Protein AF-A0A829ZTD7-F1 (afdb_monomer_lite)

Sequence (149 aa):
MKANELLVEDISIDRERRKALNELKEQLAQRAVNFLEGSKSKPSEMGDKQIRNLVALAQMAATPLEIEAFIDYQMGRDNKEVSWSKRIEGEPFGERLKRELKEIVDMARQKRPEDKRFSLLCLAQFFGYLAWRVKYLEYLRAQSGEGRR

Structure (mmCIF, N/CA/C/O backbone):
data_AF-A0A829ZTD7-F1
#
_entry.id   AF-A0A829ZTD7-F1
#
loop_
_atom_site.group_PDB
_atom_site.id
_atom_site.type_symbol
_atom_site.label_atom_id
_atom_site.label_alt_id
_atom_site.label_comp_id
_atom_site.label_asym_id
_atom_site.label_entity_id
_atom_site.label_seq_id
_atom_site.pdbx_PDB_ins_code
_atom_site.Cartn_x
_atom_site.Cartn_y
_atom_site.Cartn_z
_atom_site.occupancy
_atom_site.B_iso_or_equiv
_atom_site.auth_seq_id
_atom_site.auth_comp_id
_atom_site.auth_asym_id
_atom_site.auth_atom_id
_atom_site.pdbx_PDB_model_num
ATOM 1 N N . MET A 1 1 ? -30.760 3.335 23.094 1.00 55.09 1 MET A N 1
ATOM 2 C CA . MET A 1 1 ? -29.528 4.127 22.908 1.00 55.09 1 MET A CA 1
ATOM 3 C C . MET A 1 1 ? -29.889 5.404 22.182 1.00 55.09 1 MET A C 1
ATOM 5 O O . MET A 1 1 ? -30.586 5.335 21.174 1.00 55.09 1 MET A O 1
ATOM 9 N N . LYS A 1 2 ? -29.544 6.559 22.754 1.00 65.62 2 LYS A N 1
ATOM 10 C CA . LYS A 1 2 ? -29.917 7.875 22.210 1.00 65.62 2 LYS A CA 1
ATOM 11 C C . LYS A 1 2 ? -28.838 8.309 21.215 1.00 65.62 2 LYS A C 1
ATOM 13 O O . LYS A 1 2 ? -27.664 8.143 21.501 1.00 65.62 2 LYS A O 1
ATOM 18 N N . ALA A 1 3 ? -29.211 8.891 20.074 1.00 71.69 3 ALA A N 1
ATOM 19 C CA . ALA A 1 3 ? -28.295 9.262 18.978 1.00 71.69 3 ALA A CA 1
ATOM 20 C C . ALA A 1 3 ? -27.046 10.074 19.400 1.00 71.69 3 ALA A C 1
ATOM 22 O O . ALA A 1 3 ? -26.023 10.038 18.725 1.00 71.69 3 ALA A O 1
ATOM 23 N N . ASN A 1 4 ? -27.116 10.773 20.535 1.00 70.81 4 ASN A N 1
ATOM 24 C CA . ASN A 1 4 ? -26.001 11.518 21.112 1.00 70.81 4 ASN A CA 1
ATOM 25 C C . ASN A 1 4 ? -24.877 10.614 21.669 1.00 70.81 4 ASN A C 1
ATOM 27 O O . ASN A 1 4 ? -23.717 10.999 21.637 1.00 70.81 4 ASN A O 1
ATOM 31 N N . GLU A 1 5 ? -25.204 9.412 22.152 1.00 67.19 5 GLU A N 1
ATOM 32 C CA . GLU A 1 5 ? -24.229 8.434 22.666 1.00 67.19 5 GLU A CA 1
ATOM 33 C C . GLU A 1 5 ? -23.406 7.832 21.514 1.00 67.19 5 GLU A C 1
ATOM 35 O O . GLU A 1 5 ? -22.182 7.796 21.589 1.00 67.19 5 GLU A O 1
ATOM 40 N N . LEU A 1 6 ? -24.065 7.495 20.397 1.00 69.38 6 LEU A N 1
ATOM 41 C CA . LEU A 1 6 ? -23.419 6.965 19.186 1.00 69.38 6 LEU A CA 1
ATOM 42 C C . LEU A 1 6 ? -22.425 7.962 18.563 1.00 69.38 6 LEU A C 1
ATOM 44 O O . LEU A 1 6 ? -21.336 7.581 18.146 1.00 69.38 6 LEU A O 1
ATOM 48 N N . LEU A 1 7 ? -22.769 9.256 18.541 1.00 71.94 7 LEU A N 1
ATOM 49 C CA . LEU A 1 7 ? -21.884 10.307 18.021 1.00 71.94 7 LEU A CA 1
ATOM 50 C C . LEU A 1 7 ? -20.620 10.490 18.875 1.00 71.94 7 LEU A C 1
ATOM 52 O O . LEU A 1 7 ? -19.539 10.737 18.341 1.00 71.94 7 LEU A O 1
ATOM 56 N N . VAL A 1 8 ? -20.745 10.386 20.199 1.00 72.94 8 VAL A N 1
ATOM 57 C CA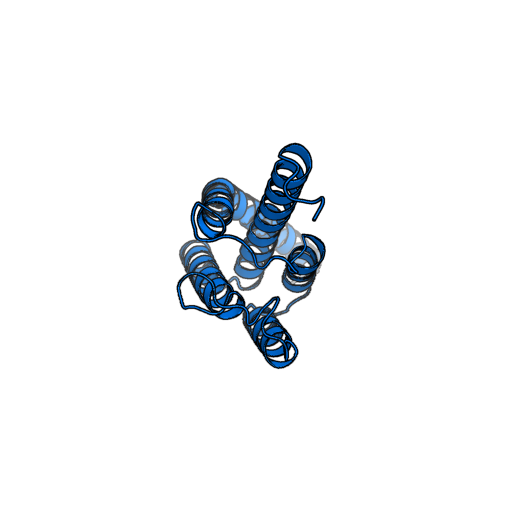 . VAL A 1 8 ? -19.606 10.512 21.120 1.00 72.94 8 VAL A CA 1
ATOM 58 C C . VAL A 1 8 ? -18.678 9.301 21.003 1.00 72.94 8 VAL A C 1
ATOM 60 O O . VAL A 1 8 ? -17.455 9.471 20.995 1.00 72.94 8 VAL A O 1
ATOM 63 N N . GLU A 1 9 ? -19.240 8.100 20.853 1.00 73.31 9 GLU A N 1
ATOM 64 C CA . GLU A 1 9 ? -18.475 6.872 20.610 1.00 73.31 9 GLU A CA 1
ATOM 65 C C . GLU A 1 9 ? -17.685 6.942 19.295 1.00 73.31 9 GLU A C 1
ATOM 67 O O . GLU A 1 9 ? -16.476 6.696 19.302 1.00 73.31 9 GLU A O 1
ATOM 72 N N . ASP A 1 10 ? -18.307 7.382 18.197 1.00 75.44 10 ASP A N 1
ATOM 73 C CA . ASP A 1 10 ? -17.635 7.520 16.897 1.00 75.44 10 ASP A CA 1
ATOM 74 C C . ASP A 1 10 ? -16.457 8.509 16.940 1.00 75.44 10 ASP A C 1
ATOM 76 O O . ASP A 1 10 ? -15.369 8.221 16.429 1.00 75.44 10 ASP A O 1
ATOM 80 N N . ILE A 1 11 ? -16.629 9.661 17.600 1.00 82.38 11 ILE A N 1
ATOM 81 C CA . ILE A 1 11 ? -15.556 10.655 17.767 1.00 82.38 11 ILE A CA 1
ATOM 82 C C . ILE A 1 11 ? -14.398 10.078 18.589 1.00 82.38 11 ILE A C 1
ATOM 84 O O . ILE A 1 11 ? -13.225 10.322 18.274 1.00 82.38 11 ILE A O 1
ATOM 88 N N . SER A 1 12 ? -14.711 9.317 19.640 1.00 88.31 12 SER A N 1
ATOM 89 C CA . SER A 1 12 ? -13.700 8.668 20.474 1.00 88.31 12 SER A CA 1
ATOM 90 C C . SER A 1 12 ? -12.888 7.660 19.659 1.00 88.31 12 SER A C 1
ATOM 92 O O . SER A 1 12 ? -11.657 7.749 19.618 1.00 88.31 12 SER A O 1
ATOM 94 N N . ILE A 1 13 ? -13.564 6.773 18.921 1.00 88.69 13 ILE A N 1
ATOM 95 C CA . ILE A 1 13 ? -12.924 5.754 18.079 1.00 88.69 13 ILE A CA 1
ATOM 96 C C . ILE A 1 13 ? -12.014 6.406 17.030 1.00 88.69 13 ILE A C 1
ATOM 98 O O . ILE A 1 13 ? -10.871 5.980 16.839 1.00 88.69 13 ILE A O 1
ATOM 102 N N . ASP A 1 14 ? -12.468 7.471 16.369 1.00 90.44 14 ASP A N 1
ATOM 103 C CA . ASP A 1 14 ? -11.659 8.162 15.365 1.00 90.44 14 ASP A CA 1
ATOM 104 C C . ASP A 1 14 ? -10.432 8.860 15.968 1.00 90.44 14 ASP A C 1
ATOM 106 O O . ASP A 1 14 ? -9.355 8.875 15.355 1.00 90.44 14 ASP A O 1
ATOM 110 N N . ARG A 1 15 ? -10.537 9.393 17.190 1.00 91.69 15 ARG A N 1
ATOM 111 C CA . ARG A 1 15 ? -9.382 9.938 17.914 1.00 91.69 15 ARG A CA 1
ATOM 112 C C . ARG A 1 15 ? -8.362 8.848 18.235 1.00 91.69 15 ARG A C 1
ATOM 114 O O . ARG A 1 15 ? -7.161 9.065 18.049 1.00 91.69 15 ARG A O 1
ATOM 121 N N . GLU A 1 16 ? -8.815 7.683 18.681 1.00 94.12 16 GLU A N 1
ATOM 122 C CA . GLU A 1 16 ? -7.922 6.562 18.965 1.00 94.12 16 GLU A CA 1
ATOM 123 C C . GLU A 1 16 ? -7.242 6.021 17.704 1.00 94.12 16 GLU A C 1
ATOM 125 O O . GLU A 1 16 ? -6.038 5.763 17.725 1.00 94.12 16 GLU A O 1
ATOM 130 N N . ARG A 1 17 ? -7.972 5.907 16.586 1.00 95.31 17 ARG A N 1
ATOM 131 C CA . ARG A 1 17 ? -7.397 5.533 15.283 1.00 95.31 17 ARG A CA 1
ATOM 132 C C . ARG A 1 17 ? -6.299 6.499 14.864 1.00 95.31 17 ARG A C 1
ATOM 134 O O . ARG A 1 17 ? -5.232 6.065 14.443 1.00 95.31 17 ARG A O 1
ATOM 141 N N . ARG A 1 18 ? -6.519 7.809 15.012 1.00 94.06 18 ARG A N 1
ATOM 142 C CA . ARG A 1 18 ? -5.497 8.827 14.707 1.00 94.06 18 ARG A CA 1
ATOM 143 C C . ARG A 1 18 ? -4.261 8.678 15.587 1.00 94.06 18 ARG A C 1
ATOM 145 O O . ARG A 1 18 ? -3.147 8.784 15.078 1.00 94.06 18 ARG A O 1
ATOM 152 N N . LYS A 1 19 ? -4.444 8.420 16.885 1.00 96.25 19 LYS A N 1
ATOM 153 C CA . LYS A 1 19 ? -3.331 8.174 17.811 1.00 96.25 19 LYS A CA 1
ATOM 154 C C . LYS A 1 19 ? -2.537 6.932 17.393 1.00 96.25 19 LYS A C 1
ATOM 156 O O . LYS A 1 19 ? -1.331 7.033 17.200 1.00 96.25 19 LYS A O 1
ATOM 161 N N . ALA A 1 20 ? -3.217 5.811 17.163 1.00 96.44 20 ALA A N 1
ATOM 162 C CA . ALA A 1 20 ? -2.585 4.571 16.717 1.00 96.44 20 ALA A CA 1
ATOM 163 C C . ALA A 1 20 ? -1.868 4.736 15.366 1.00 96.44 20 ALA A C 1
ATOM 165 O O . ALA A 1 20 ? -0.775 4.210 15.184 1.00 96.44 20 ALA A O 1
ATOM 166 N N . LEU A 1 21 ? -2.441 5.507 14.434 1.00 97.31 21 LEU A N 1
ATOM 167 C CA . LEU A 1 21 ? -1.814 5.790 13.143 1.00 97.31 21 LEU A CA 1
ATOM 168 C C . LEU A 1 21 ? -0.534 6.605 13.326 1.00 97.31 21 LEU A C 1
ATOM 170 O O . LEU A 1 21 ? 0.470 6.295 12.696 1.00 97.31 21 LEU A O 1
ATOM 174 N N . ASN A 1 22 ? -0.555 7.630 14.186 1.00 96.44 22 ASN A N 1
ATOM 175 C CA . ASN A 1 22 ? 0.629 8.441 14.471 1.00 96.44 22 ASN A CA 1
ATOM 176 C C . ASN A 1 22 ? 1.798 7.594 14.983 1.00 96.44 22 ASN A C 1
ATOM 178 O O . ASN A 1 22 ? 2.929 7.845 14.585 1.00 96.44 22 ASN A O 1
ATOM 182 N N . GLU A 1 23 ? 1.520 6.577 15.797 1.00 97.25 23 GLU A N 1
ATOM 183 C CA . GLU A 1 23 ? 2.535 5.652 16.312 1.00 97.25 23 GLU A CA 1
ATOM 184 C C . GLU A 1 23 ? 3.143 4.755 15.216 1.00 97.25 23 GLU A C 1
ATOM 186 O O . GLU A 1 23 ? 4.259 4.277 15.378 1.00 97.25 23 GLU A O 1
ATOM 191 N N . LEU A 1 24 ? 2.452 4.555 14.085 1.00 97.75 24 LEU A N 1
ATOM 192 C CA . LEU A 1 24 ? 2.948 3.769 12.946 1.00 97.75 24 LEU A CA 1
ATOM 193 C C . LEU A 1 24 ? 3.522 4.625 11.804 1.00 97.75 24 LEU A C 1
ATOM 195 O O . LEU A 1 24 ? 4.135 4.080 10.889 1.00 97.75 24 LEU A O 1
ATOM 199 N N . LYS A 1 25 ? 3.337 5.953 11.814 1.00 96.31 25 LYS A N 1
ATOM 200 C CA . LYS A 1 25 ? 3.668 6.827 10.669 1.00 96.31 25 LYS A CA 1
ATOM 201 C C . LYS A 1 25 ? 5.113 6.711 10.205 1.00 96.31 25 LYS A C 1
ATOM 203 O O . LYS A 1 25 ? 5.349 6.628 9.004 1.00 96.31 25 LYS A O 1
ATOM 208 N N . GLU A 1 26 ? 6.055 6.710 11.140 1.00 97.62 26 GLU A N 1
ATOM 209 C CA . GLU A 1 26 ? 7.480 6.615 10.819 1.00 97.62 26 GLU A CA 1
ATOM 210 C C . GLU A 1 26 ? 7.813 5.268 10.174 1.00 97.62 26 GLU A C 1
ATOM 212 O O . GLU A 1 26 ? 8.459 5.224 9.129 1.00 97.62 26 GLU A O 1
ATOM 217 N N . GLN A 1 27 ? 7.266 4.176 10.714 1.00 97.94 27 GLN A N 1
ATOM 218 C CA . GLN A 1 27 ? 7.432 2.847 10.136 1.00 97.94 27 GLN A CA 1
ATOM 219 C C . GLN A 1 27 ? 6.820 2.763 8.730 1.00 97.94 27 GLN A C 1
ATOM 221 O O . GLN A 1 27 ? 7.469 2.270 7.812 1.00 97.94 27 GLN A O 1
ATOM 226 N N . LEU A 1 28 ? 5.609 3.293 8.521 1.00 98.31 28 LEU A N 1
ATOM 227 C CA . LEU A 1 28 ? 4.966 3.333 7.200 1.00 98.31 28 LEU A CA 1
ATOM 228 C C . LEU A 1 28 ? 5.777 4.162 6.190 1.00 98.31 28 LEU A C 1
ATOM 230 O O . LEU A 1 28 ? 5.908 3.764 5.032 1.00 98.31 28 LEU A O 1
ATOM 234 N N . ALA A 1 29 ? 6.341 5.294 6.618 1.00 97.69 29 ALA A N 1
ATOM 235 C CA . ALA A 1 29 ? 7.201 6.124 5.780 1.00 97.69 29 ALA A CA 1
ATOM 236 C C . ALA A 1 29 ? 8.496 5.391 5.405 1.00 97.69 29 ALA A C 1
ATOM 238 O O . ALA A 1 29 ? 8.858 5.355 4.228 1.00 97.69 29 ALA A O 1
ATOM 239 N N . GLN A 1 30 ? 9.156 4.752 6.374 1.00 97.25 30 GLN A N 1
ATOM 240 C CA . GLN A 1 30 ? 10.377 3.989 6.129 1.00 97.25 30 GLN A CA 1
ATOM 241 C C . GLN A 1 30 ? 10.127 2.828 5.164 1.00 97.25 30 GLN A C 1
ATOM 243 O O . GLN A 1 30 ? 10.903 2.610 4.237 1.00 97.25 30 GLN A O 1
ATOM 248 N N . ARG A 1 31 ? 9.008 2.116 5.324 1.00 96.56 31 ARG A N 1
ATOM 249 C CA . ARG A 1 31 ? 8.616 1.043 4.408 1.00 96.56 31 ARG A CA 1
ATOM 250 C C . ARG A 1 31 ? 8.410 1.550 2.981 1.00 96.56 31 ARG A C 1
ATOM 252 O O . ARG A 1 31 ? 8.925 0.944 2.046 1.00 96.56 31 ARG A O 1
ATOM 259 N N . ALA A 1 32 ? 7.763 2.703 2.803 1.00 96.12 32 ALA A N 1
ATOM 260 C CA . ALA A 1 32 ? 7.608 3.324 1.485 1.00 96.12 32 ALA A CA 1
ATOM 261 C C . ALA A 1 32 ? 8.951 3.723 0.844 1.00 96.12 32 ALA A C 1
ATOM 263 O O . ALA A 1 32 ? 9.116 3.595 -0.371 1.00 96.12 32 ALA A O 1
ATOM 264 N N . VAL A 1 33 ? 9.921 4.184 1.643 1.00 94.44 33 VAL A N 1
ATOM 265 C CA . VAL A 1 33 ? 11.286 4.467 1.171 1.00 94.44 33 VAL A CA 1
ATOM 266 C C . VAL A 1 33 ? 11.976 3.178 0.727 1.00 94.44 33 VAL A C 1
ATOM 268 O O . VAL A 1 33 ? 12.425 3.104 -0.419 1.00 94.44 33 VAL A O 1
ATOM 271 N N . ASN A 1 34 ? 11.988 2.161 1.593 1.00 94.00 34 ASN A N 1
ATOM 272 C CA . ASN A 1 34 ? 12.641 0.869 1.362 1.00 94.00 34 ASN A CA 1
ATOM 273 C C . ASN A 1 34 ? 12.046 0.123 0.158 1.00 94.00 34 ASN A C 1
ATOM 275 O O . ASN A 1 34 ? 12.754 -0.587 -0.557 1.00 94.00 34 ASN A O 1
ATOM 279 N N . PHE A 1 35 ? 10.745 0.297 -0.094 1.00 94.25 35 PHE A N 1
ATOM 280 C CA . PHE A 1 35 ? 10.052 -0.320 -1.223 1.00 94.25 35 PHE A CA 1
ATOM 281 C C . PHE A 1 35 ? 10.609 0.126 -2.589 1.00 94.25 35 PHE A C 1
ATOM 283 O O . PHE A 1 35 ? 10.522 -0.631 -3.560 1.00 94.25 35 PHE A O 1
ATOM 290 N N . LEU A 1 36 ? 11.192 1.332 -2.663 1.00 91.44 36 LEU A N 1
ATOM 291 C CA . LEU A 1 36 ? 11.789 1.916 -3.872 1.00 91.44 36 LEU A CA 1
ATOM 292 C C . LEU A 1 36 ? 13.296 2.201 -3.734 1.00 91.44 36 LEU A C 1
ATOM 294 O O . LEU A 1 36 ? 13.822 3.092 -4.406 1.00 91.44 36 LEU A O 1
ATOM 298 N N . GLU A 1 37 ? 13.992 1.512 -2.832 1.00 85.69 37 GLU A N 1
ATOM 299 C CA . GLU A 1 37 ? 15.414 1.743 -2.563 1.00 85.69 37 GLU A CA 1
ATOM 300 C C . GLU A 1 37 ? 16.345 0.885 -3.442 1.00 85.69 37 GLU A C 1
ATOM 302 O O . GLU A 1 37 ? 16.066 -0.278 -3.732 1.00 85.69 37 GLU A O 1
ATOM 307 N N . GLY A 1 38 ? 17.483 1.455 -3.858 1.00 73.44 38 GLY A N 1
ATOM 308 C CA . GLY A 1 38 ? 18.515 0.745 -4.619 1.00 73.44 38 GLY A CA 1
ATOM 309 C C . GLY A 1 38 ? 18.022 0.230 -5.976 1.00 73.44 38 GLY A C 1
ATOM 310 O O . GLY A 1 38 ? 17.456 0.980 -6.773 1.00 73.44 38 GLY A O 1
ATOM 311 N N . SER A 1 39 ? 18.232 -1.062 -6.243 1.00 62.59 39 SER A N 1
ATOM 312 C CA . SER A 1 39 ? 17.778 -1.757 -7.456 1.00 62.59 39 SER A CA 1
ATOM 313 C C . SER A 1 39 ? 16.259 -1.981 -7.514 1.00 62.59 39 SER A C 1
ATOM 315 O O . SER A 1 39 ? 15.728 -2.263 -8.594 1.00 62.59 39 SER A O 1
ATOM 317 N N . LYS A 1 40 ? 15.523 -1.732 -6.418 1.00 69.44 40 LYS A N 1
ATOM 318 C CA . LYS A 1 40 ? 14.052 -1.828 -6.327 1.00 69.44 40 LYS A CA 1
ATOM 319 C C . LYS A 1 40 ? 13.344 -0.637 -6.969 1.00 69.44 40 LYS A C 1
ATOM 321 O O . LYS A 1 40 ? 12.328 -0.155 -6.475 1.00 69.44 40 LYS A O 1
ATOM 326 N N . SER A 1 41 ? 13.870 -0.152 -8.085 1.00 77.00 41 SER A N 1
ATOM 327 C CA . SER A 1 41 ? 13.317 0.991 -8.804 1.00 77.00 41 SER A CA 1
ATOM 328 C C . SER A 1 41 ? 11.860 0.756 -9.218 1.00 77.00 41 SER A C 1
ATOM 330 O O . SER A 1 41 ? 11.417 -0.379 -9.375 1.00 77.00 41 SER A O 1
ATOM 332 N N . LYS A 1 42 ? 11.093 1.837 -9.379 1.00 85.69 42 LYS A N 1
ATOM 333 C CA . LYS A 1 42 ? 9.756 1.770 -9.980 1.00 85.69 42 LYS A CA 1
ATOM 334 C C . LYS A 1 42 ? 9.855 1.471 -11.487 1.00 85.69 42 LYS A C 1
ATOM 336 O O . LYS A 1 42 ? 10.839 1.893 -12.107 1.00 85.69 42 LYS A O 1
ATOM 341 N N . PRO A 1 43 ? 8.826 0.858 -12.100 1.00 87.56 43 PRO A N 1
ATOM 342 C CA . PRO A 1 43 ? 8.712 0.789 -13.555 1.00 87.56 43 PRO A CA 1
ATOM 343 C C . PRO A 1 43 ? 8.793 2.195 -14.172 1.00 87.56 43 PRO A C 1
ATOM 345 O O . PRO A 1 43 ? 8.277 3.154 -13.591 1.00 87.56 43 PRO A O 1
ATOM 348 N N . SER A 1 44 ? 9.438 2.349 -15.334 1.00 82.56 44 SER A N 1
ATOM 349 C CA . SER A 1 44 ? 9.612 3.665 -15.980 1.00 82.56 44 SER A CA 1
ATOM 350 C C . SER A 1 44 ? 8.273 4.346 -16.255 1.00 82.56 44 SER A C 1
ATOM 352 O O . SER A 1 44 ? 8.111 5.517 -15.920 1.00 82.56 44 SER A O 1
ATOM 354 N N . GLU A 1 45 ? 7.303 3.571 -16.742 1.00 85.12 45 GLU A N 1
ATOM 355 C CA . GLU A 1 45 ? 5.941 4.014 -17.052 1.00 85.12 45 GLU A CA 1
ATOM 356 C C . GLU A 1 45 ? 5.061 4.199 -15.811 1.00 85.12 45 GLU A C 1
ATOM 358 O O . GLU A 1 45 ? 3.907 4.601 -15.933 1.00 85.12 45 GLU A O 1
ATOM 363 N N . MET A 1 46 ? 5.557 3.881 -14.607 1.00 85.75 46 MET A N 1
ATOM 364 C CA . MET A 1 46 ? 4.766 4.018 -13.389 1.00 85.75 46 MET A CA 1
ATOM 365 C C . MET A 1 46 ? 4.946 5.390 -12.742 1.00 85.75 46 MET A C 1
ATOM 367 O O . MET A 1 46 ? 5.906 5.600 -12.004 1.00 85.75 46 MET A O 1
ATOM 371 N N . GLY A 1 47 ? 4.027 6.318 -12.996 1.00 86.00 47 GLY A N 1
ATOM 372 C CA . GLY A 1 47 ? 4.066 7.678 -12.437 1.00 86.00 47 GLY A CA 1
ATOM 373 C C . GLY A 1 47 ? 3.443 7.814 -11.041 1.00 86.00 47 GLY A C 1
ATOM 374 O O . GLY A 1 47 ? 2.730 6.925 -10.566 1.00 86.00 47 GLY A O 1
ATOM 375 N N . ASP A 1 48 ? 3.635 8.972 -10.396 1.00 89.44 48 ASP A N 1
ATOM 376 C CA . ASP A 1 48 ? 3.039 9.264 -9.079 1.00 89.44 48 ASP A CA 1
ATOM 377 C C . ASP A 1 48 ? 1.501 9.178 -9.098 1.00 89.44 48 ASP A C 1
ATOM 379 O O . ASP A 1 48 ? 0.888 8.721 -8.132 1.00 89.44 48 ASP A O 1
ATOM 383 N N . LYS A 1 49 ? 0.869 9.546 -10.221 1.00 92.25 49 LYS A N 1
ATOM 384 C CA . LYS A 1 49 ? -0.587 9.486 -10.417 1.00 92.25 49 LYS A CA 1
ATOM 385 C C . LYS A 1 49 ? -1.168 8.088 -10.185 1.00 92.25 49 LYS A C 1
ATOM 387 O O . LYS A 1 49 ? -2.223 7.971 -9.568 1.00 92.25 49 LYS A O 1
ATOM 392 N N . GLN A 1 50 ? -0.493 7.030 -10.639 1.00 92.50 50 GLN A N 1
ATOM 393 C CA . GLN A 1 50 ? -0.971 5.657 -10.432 1.00 92.50 50 GLN A CA 1
ATOM 394 C C . GLN A 1 50 ? -0.948 5.272 -8.952 1.00 92.50 50 GLN A C 1
ATOM 396 O O . GLN A 1 50 ? -1.895 4.657 -8.471 1.00 92.50 50 GLN A O 1
ATOM 401 N N . ILE A 1 51 ? 0.075 5.702 -8.209 1.00 94.19 51 ILE A N 1
ATOM 402 C CA . ILE A 1 51 ? 0.146 5.471 -6.761 1.00 94.19 51 ILE A CA 1
ATOM 403 C C . ILE A 1 51 ? -0.888 6.324 -6.015 1.00 94.19 51 ILE A C 1
ATOM 405 O O . ILE A 1 51 ? -1.529 5.846 -5.084 1.00 94.19 51 ILE A O 1
ATOM 409 N N . ARG A 1 52 ? -1.141 7.565 -6.450 1.00 94.81 52 ARG A N 1
ATOM 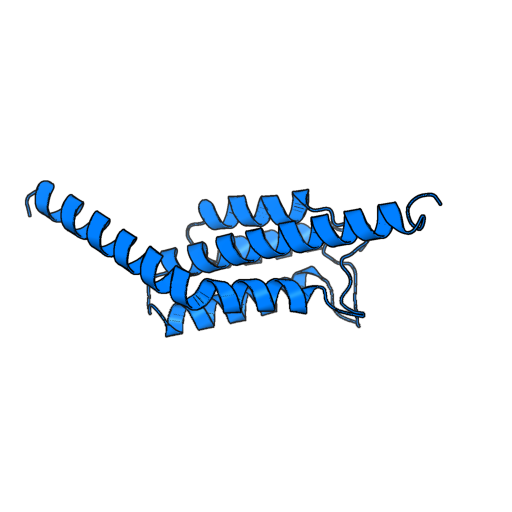410 C CA . ARG A 1 52 ? -2.212 8.402 -5.874 1.00 94.81 52 ARG A CA 1
ATOM 411 C C . ARG A 1 52 ? -3.601 7.793 -6.046 1.00 94.81 52 ARG A C 1
ATOM 413 O O . ARG A 1 52 ? -4.435 7.962 -5.161 1.00 94.81 52 ARG A O 1
ATOM 420 N N . ASN A 1 53 ? -3.847 7.061 -7.131 1.00 95.88 53 ASN A N 1
ATOM 421 C CA . ASN A 1 53 ? -5.104 6.327 -7.285 1.00 95.88 53 ASN A CA 1
ATOM 422 C C . ASN A 1 53 ? -5.275 5.265 -6.187 1.00 95.88 53 ASN A C 1
ATOM 424 O O . ASN A 1 53 ? -6.392 5.066 -5.724 1.00 95.88 53 ASN A O 1
ATOM 428 N N . LEU A 1 54 ? -4.189 4.638 -5.717 1.00 97.12 54 LEU A N 1
ATOM 429 C CA . LEU A 1 54 ? -4.241 3.708 -4.583 1.00 97.12 54 LEU A CA 1
ATOM 430 C C . LEU A 1 54 ? -4.545 4.418 -3.259 1.00 97.12 54 LEU A C 1
ATOM 432 O O . LEU A 1 54 ? -5.244 3.854 -2.425 1.00 97.12 54 LEU A O 1
ATOM 436 N N . VAL A 1 55 ? -4.081 5.661 -3.074 1.00 97.69 55 VAL A N 1
ATOM 437 C CA . VAL A 1 55 ? -4.472 6.484 -1.913 1.00 97.69 55 VAL A CA 1
ATOM 438 C C . VAL A 1 55 ? -5.983 6.699 -1.909 1.00 97.69 55 VAL A C 1
ATOM 440 O O . VAL A 1 55 ? -6.634 6.436 -0.901 1.00 97.69 55 VAL A O 1
ATOM 443 N N . ALA A 1 56 ? -6.538 7.143 -3.040 1.00 97.19 56 ALA A N 1
ATOM 444 C CA . ALA A 1 56 ? -7.973 7.372 -3.177 1.00 97.19 56 ALA A CA 1
ATOM 445 C C . ALA A 1 56 ? -8.771 6.073 -2.986 1.00 97.19 56 ALA A C 1
ATOM 447 O O . ALA A 1 56 ? -9.754 6.054 -2.249 1.00 97.19 56 ALA A O 1
ATOM 448 N N . LEU A 1 57 ? -8.308 4.969 -3.580 1.00 97.56 57 LEU A N 1
ATOM 449 C CA . LEU A 1 57 ? -8.938 3.664 -3.416 1.00 97.56 57 LEU A CA 1
ATOM 450 C C . LEU A 1 57 ? -8.925 3.214 -1.952 1.00 97.56 57 LEU A C 1
ATOM 452 O O . LEU A 1 57 ? -9.961 2.817 -1.440 1.00 97.56 57 LEU A O 1
ATOM 456 N N . ALA A 1 58 ? -7.801 3.341 -1.245 1.00 97.69 58 ALA A N 1
ATOM 457 C CA . ALA A 1 58 ? -7.712 2.969 0.167 1.00 97.69 58 ALA A CA 1
ATOM 458 C C . ALA A 1 58 ? -8.609 3.823 1.078 1.00 97.69 58 ALA A C 1
ATOM 460 O O . ALA A 1 58 ? -9.056 3.347 2.117 1.00 97.69 58 ALA A O 1
ATOM 461 N N . GLN A 1 59 ? -8.897 5.068 0.694 1.00 96.81 59 GLN A N 1
ATOM 462 C CA . GLN A 1 59 ? -9.829 5.937 1.419 1.00 96.81 59 GLN A CA 1
ATOM 463 C C . GLN A 1 59 ? -11.301 5.562 1.198 1.00 96.81 59 GLN A C 1
ATOM 465 O O . GLN A 1 59 ? -12.130 5.871 2.052 1.00 96.81 59 GLN A O 1
ATOM 470 N N . MET A 1 60 ? -11.627 4.934 0.064 1.00 96.94 60 MET A N 1
ATOM 471 C CA . MET A 1 60 ? -13.002 4.614 -0.339 1.00 96.94 60 MET A CA 1
ATOM 472 C C . MET A 1 60 ? -13.365 3.133 -0.187 1.00 96.94 60 MET A C 1
ATOM 474 O O . MET A 1 60 ? -14.549 2.811 -0.118 1.00 96.94 60 MET A O 1
ATOM 478 N N . ALA A 1 61 ? -12.373 2.244 -0.164 1.00 97.38 61 ALA A N 1
ATOM 479 C CA . ALA A 1 61 ? -12.576 0.804 -0.113 1.00 97.38 61 ALA A CA 1
ATOM 480 C C . ALA A 1 61 ? -13.268 0.371 1.185 1.00 97.38 61 ALA A C 1
ATOM 482 O O . ALA A 1 61 ? -13.041 0.953 2.248 1.00 97.38 61 ALA A O 1
ATOM 483 N N . ALA A 1 62 ? -14.065 -0.698 1.126 1.00 96.69 62 ALA A N 1
ATOM 484 C CA . ALA A 1 62 ? -14.632 -1.294 2.337 1.00 96.69 62 ALA A CA 1
ATOM 485 C C . ALA A 1 62 ? -13.658 -2.286 2.993 1.00 96.69 62 ALA A C 1
ATOM 487 O O . ALA A 1 62 ? -13.711 -2.520 4.206 1.00 96.69 62 ALA A O 1
ATOM 488 N N . THR A 1 63 ? -12.751 -2.877 2.207 1.00 97.31 63 THR A N 1
ATOM 489 C CA . THR A 1 63 ? -11.776 -3.864 2.687 1.00 97.31 63 THR A CA 1
ATOM 490 C C . THR A 1 63 ? -10.430 -3.763 1.956 1.00 97.31 63 THR A C 1
ATOM 492 O O . THR A 1 63 ? -10.396 -3.350 0.798 1.00 97.31 63 THR A O 1
ATOM 495 N N . PRO A 1 64 ? -9.312 -4.200 2.575 1.00 97.38 64 PRO A N 1
ATOM 496 C CA . PRO A 1 64 ? -8.024 -4.295 1.879 1.00 97.38 64 PRO A CA 1
ATOM 497 C C . PRO A 1 64 ? -8.049 -5.189 0.628 1.00 97.38 64 PRO A C 1
ATOM 499 O O . PRO A 1 64 ? -7.301 -4.936 -0.312 1.00 97.38 64 PRO A O 1
ATOM 502 N N . LEU A 1 65 ? -8.946 -6.183 0.584 1.00 97.44 65 LEU A N 1
ATOM 503 C CA . LEU A 1 65 ? -9.093 -7.099 -0.550 1.00 97.44 65 LEU A CA 1
ATOM 504 C C . LEU A 1 65 ? -9.480 -6.370 -1.846 1.00 97.44 65 LEU A C 1
ATOM 506 O O . LEU A 1 65 ? -9.058 -6.772 -2.923 1.00 97.44 65 LEU A O 1
ATOM 510 N N . GLU A 1 66 ? -10.239 -5.276 -1.762 1.00 98.12 66 GLU A N 1
ATOM 511 C CA . GLU A 1 66 ? -10.588 -4.465 -2.939 1.00 98.12 66 GLU A CA 1
ATOM 512 C C . GLU A 1 66 ? -9.357 -3.802 -3.567 1.00 98.12 66 GLU A C 1
ATOM 514 O O . GLU A 1 66 ? -9.282 -3.647 -4.786 1.00 98.12 66 GLU A O 1
ATOM 519 N N . ILE A 1 67 ? -8.370 -3.443 -2.744 1.00 98.06 67 ILE A N 1
ATOM 520 C CA . ILE A 1 67 ? -7.110 -2.862 -3.208 1.00 98.06 67 ILE A CA 1
ATOM 521 C C . ILE A 1 67 ? -6.257 -3.945 -3.876 1.00 98.06 67 ILE A C 1
ATOM 523 O O . ILE A 1 67 ? -5.702 -3.700 -4.945 1.00 98.06 67 ILE A O 1
ATOM 527 N N . GLU A 1 68 ? -6.188 -5.147 -3.294 1.00 97.88 68 GLU A N 1
ATOM 528 C CA . GLU A 1 68 ? -5.513 -6.298 -3.915 1.00 97.88 68 GLU A CA 1
ATOM 529 C C . GLU A 1 68 ? -6.141 -6.648 -5.272 1.00 97.88 68 GLU A C 1
ATOM 531 O O . GLU A 1 68 ? -5.431 -6.711 -6.275 1.00 97.88 68 GLU A O 1
ATOM 536 N N . ALA A 1 69 ? -7.472 -6.755 -5.337 1.00 98.06 69 ALA A N 1
ATOM 537 C CA . ALA A 1 69 ? -8.199 -7.030 -6.575 1.00 98.06 69 ALA A CA 1
ATOM 538 C C . ALA A 1 69 ? -7.991 -5.935 -7.636 1.00 98.06 69 ALA A C 1
ATOM 540 O O . ALA A 1 69 ? -7.899 -6.222 -8.831 1.00 98.06 69 ALA A O 1
ATOM 541 N N . PHE A 1 70 ? -7.881 -4.670 -7.219 1.00 97.38 70 PHE A N 1
ATOM 542 C CA . PHE A 1 70 ? -7.522 -3.585 -8.127 1.00 97.38 70 PHE A CA 1
ATOM 543 C C . PHE A 1 70 ? -6.107 -3.756 -8.690 1.00 97.38 70 PHE A C 1
ATOM 545 O O . PHE A 1 70 ? -5.910 -3.541 -9.885 1.00 97.38 70 PHE A O 1
ATOM 552 N N . ILE A 1 71 ? -5.130 -4.151 -7.868 1.00 97.50 71 ILE A N 1
ATOM 553 C CA . ILE A 1 71 ? -3.762 -4.415 -8.335 1.00 97.50 71 ILE A CA 1
ATOM 554 C C . ILE A 1 71 ? -3.757 -5.585 -9.328 1.00 97.50 71 ILE A C 1
ATOM 556 O O . ILE A 1 71 ? -3.165 -5.450 -10.399 1.00 97.50 71 ILE A O 1
ATOM 560 N N . ASP A 1 72 ? -4.477 -6.671 -9.038 1.00 97.94 72 ASP A N 1
ATOM 561 C CA . ASP A 1 72 ? -4.618 -7.817 -9.949 1.00 97.94 72 ASP A CA 1
ATOM 562 C C . ASP A 1 72 ? -5.209 -7.396 -11.298 1.00 97.94 72 ASP A C 1
ATOM 564 O O . ASP A 1 72 ? -4.694 -7.741 -12.364 1.00 97.94 72 ASP A O 1
ATOM 568 N N . TYR A 1 73 ? -6.260 -6.576 -11.263 1.00 97.25 73 TYR A N 1
ATOM 569 C CA . TYR A 1 73 ? -6.867 -6.014 -12.463 1.00 97.25 73 TYR A CA 1
ATOM 570 C C . TYR A 1 73 ? -5.887 -5.145 -13.263 1.00 97.25 73 TYR A C 1
ATOM 572 O O . TYR A 1 73 ? -5.819 -5.244 -14.490 1.00 97.25 73 TYR A O 1
ATOM 580 N N . GLN A 1 74 ? -5.119 -4.288 -12.587 1.00 96.06 74 GLN A N 1
ATOM 581 C CA . GLN A 1 74 ? -4.122 -3.438 -13.234 1.00 96.06 74 GLN A CA 1
ATOM 582 C C . GLN A 1 74 ? -2.999 -4.260 -13.879 1.00 96.06 74 GLN A C 1
ATOM 584 O O . GLN A 1 74 ? -2.590 -3.951 -14.998 1.00 96.06 74 GLN A O 1
ATOM 589 N N . MET A 1 75 ? -2.545 -5.324 -13.214 1.00 96.19 75 MET A N 1
ATOM 590 C CA . MET A 1 75 ? -1.576 -6.267 -13.769 1.00 96.19 75 MET A CA 1
ATOM 591 C C . MET A 1 75 ? -2.128 -6.996 -14.998 1.00 96.19 75 MET A C 1
ATOM 593 O O . MET A 1 75 ? -1.465 -7.044 -16.033 1.00 96.19 75 MET A O 1
ATOM 597 N N . GLY A 1 76 ? -3.365 -7.497 -14.929 1.00 95.56 76 GLY A N 1
ATOM 598 C CA . GLY A 1 76 ? -4.016 -8.185 -16.048 1.00 95.56 76 GLY A CA 1
ATOM 599 C C . GLY A 1 76 ? -4.267 -7.293 -17.269 1.00 95.56 76 GLY A C 1
ATOM 600 O O . GLY A 1 76 ? -4.375 -7.795 -18.384 1.00 95.56 76 GLY A O 1
ATOM 601 N N . ARG A 1 77 ? -4.340 -5.968 -17.085 1.00 94.75 77 ARG A N 1
ATOM 602 C CA . ARG A 1 77 ? -4.454 -4.990 -18.182 1.00 94.75 77 ARG A CA 1
ATOM 603 C C . ARG A 1 77 ? -3.117 -4.520 -18.746 1.00 94.75 77 ARG A C 1
ATOM 605 O O . ARG A 1 77 ? -3.104 -3.925 -19.827 1.00 94.75 77 ARG A O 1
ATOM 612 N N . ASP A 1 78 ? -2.013 -4.746 -18.043 1.00 91.75 78 ASP A N 1
ATOM 613 C CA . ASP A 1 78 ? -0.670 -4.351 -18.472 1.00 91.75 78 ASP A CA 1
ATOM 614 C C . ASP A 1 78 ? -0.095 -5.355 -19.483 1.00 91.75 78 ASP A C 1
ATOM 616 O O . ASP A 1 78 ? 0.905 -6.024 -19.237 1.00 91.75 78 ASP A O 1
ATOM 620 N N . ASN A 1 79 ? -0.730 -5.441 -20.656 1.00 88.00 79 ASN A N 1
ATOM 621 C CA . ASN A 1 79 ? -0.381 -6.391 -21.723 1.00 88.00 79 ASN A CA 1
ATOM 622 C C . ASN A 1 79 ? 1.062 -6.253 -22.239 1.00 88.00 79 ASN A C 1
ATOM 624 O O . ASN A 1 79 ? 1.562 -7.147 -22.913 1.00 88.00 79 ASN A O 1
ATOM 628 N N . LYS A 1 80 ? 1.706 -5.105 -21.998 1.00 88.88 80 LYS A N 1
ATOM 629 C CA . LYS A 1 80 ? 3.080 -4.828 -22.436 1.00 88.88 80 LYS A CA 1
ATOM 630 C C . LYS A 1 80 ? 4.109 -5.050 -21.324 1.00 88.88 80 LYS A C 1
ATOM 632 O O . LYS A 1 80 ? 5.296 -4.876 -21.582 1.00 88.88 80 LYS A O 1
ATOM 637 N N . GLU A 1 81 ? 3.665 -5.386 -20.111 1.00 90.69 81 GLU A N 1
ATOM 638 C CA . GLU A 1 81 ? 4.508 -5.570 -18.925 1.00 90.69 81 GLU A CA 1
ATOM 639 C C . GLU A 1 81 ? 5.458 -4.387 -18.669 1.00 90.69 81 GLU A C 1
ATOM 641 O O . GLU A 1 81 ? 6.630 -4.560 -18.322 1.00 90.69 81 GLU A O 1
ATOM 646 N N . VAL A 1 82 ? 4.970 -3.160 -18.877 1.00 90.12 82 VAL A N 1
ATOM 647 C CA . VAL A 1 82 ? 5.780 -1.933 -18.743 1.00 90.12 82 VAL A CA 1
ATOM 648 C C . VAL A 1 82 ? 5.531 -1.193 -17.432 1.00 90.12 82 VAL A C 1
ATOM 650 O O . VAL A 1 82 ? 6.336 -0.342 -17.052 1.00 90.12 82 VAL A O 1
ATOM 653 N N . SER A 1 83 ? 4.443 -1.516 -16.729 1.00 92.31 83 SER A N 1
ATOM 654 C CA . SER A 1 83 ? 4.005 -0.841 -15.510 1.00 92.31 83 SER A CA 1
ATOM 655 C C . SER A 1 83 ? 3.781 -1.861 -14.385 1.00 92.31 83 SER A C 1
ATOM 657 O O . SER A 1 83 ? 4.748 -2.348 -13.805 1.00 92.31 83 SER A O 1
ATOM 659 N N . TRP A 1 84 ? 2.539 -2.214 -14.059 1.00 94.88 84 TRP A N 1
ATOM 660 C CA . TRP A 1 84 ? 2.189 -3.088 -12.935 1.00 94.88 84 TRP A CA 1
ATOM 661 C C . TRP A 1 84 ? 2.758 -4.504 -13.035 1.00 94.88 84 TRP A C 1
ATOM 663 O O . TRP A 1 84 ? 3.172 -5.069 -12.021 1.00 94.88 84 TRP A O 1
ATOM 673 N N . SER A 1 85 ? 2.815 -5.057 -14.245 1.00 95.06 85 SER A N 1
ATOM 674 C CA . SER A 1 85 ? 3.329 -6.407 -14.496 1.00 95.06 85 SER A CA 1
ATOM 675 C C . SER A 1 85 ? 4.831 -6.415 -14.780 1.00 95.06 85 SER A C 1
ATOM 677 O O . SER A 1 85 ? 5.435 -7.482 -14.896 1.00 95.06 85 SER A O 1
ATOM 679 N N . LYS A 1 86 ? 5.472 -5.236 -14.837 1.00 94.19 86 LYS A N 1
ATOM 680 C CA . LYS A 1 86 ? 6.915 -5.129 -15.050 1.00 94.19 86 LYS A CA 1
ATOM 681 C C . LYS A 1 86 ? 7.666 -5.843 -13.933 1.00 94.19 86 LYS A C 1
ATOM 683 O O . LYS A 1 86 ? 7.513 -5.514 -12.755 1.00 94.19 86 LYS A O 1
ATOM 688 N N . ARG A 1 87 ? 8.538 -6.776 -14.317 1.00 92.94 87 ARG A N 1
ATOM 689 C CA . ARG A 1 87 ? 9.437 -7.455 -13.383 1.00 92.94 87 ARG A CA 1
ATOM 690 C C . ARG A 1 87 ? 10.598 -6.553 -12.981 1.00 92.94 87 ARG A C 1
ATOM 692 O O . ARG A 1 87 ? 11.322 -6.048 -13.840 1.00 92.94 87 ARG A O 1
ATOM 699 N N . ILE A 1 88 ? 10.793 -6.401 -11.677 1.00 87.94 88 ILE A N 1
ATOM 700 C CA . ILE A 1 88 ? 11.935 -5.730 -11.054 1.00 87.94 88 ILE A CA 1
ATOM 701 C C . ILE A 1 88 ? 12.507 -6.713 -10.043 1.00 87.94 88 ILE A C 1
ATOM 703 O O . ILE A 1 88 ? 11.773 -7.208 -9.193 1.00 87.94 88 ILE A O 1
ATOM 707 N N . GLU A 1 89 ? 13.798 -7.028 -10.162 1.00 85.88 89 GLU A N 1
ATOM 708 C CA . GLU A 1 89 ? 14.442 -8.073 -9.347 1.00 85.88 89 GLU A CA 1
ATOM 709 C C . GLU A 1 89 ? 13.738 -9.442 -9.464 1.00 85.88 89 GLU A C 1
ATOM 711 O O . GLU A 1 89 ? 13.629 -10.199 -8.506 1.00 85.88 89 GLU A O 1
ATOM 716 N N . GLY A 1 90 ? 13.232 -9.765 -10.660 1.00 88.31 90 GLY A N 1
ATOM 717 C CA . GLY A 1 90 ? 12.592 -11.052 -10.951 1.00 88.31 90 GLY A CA 1
ATOM 718 C C . GLY A 1 90 ? 11.106 -11.145 -10.584 1.00 88.31 90 GLY A C 1
ATOM 719 O O . GLY A 1 90 ? 10.445 -12.084 -11.025 1.00 88.31 90 GLY A O 1
ATOM 720 N N . GLU A 1 91 ? 10.543 -10.159 -9.883 1.00 92.75 91 GLU A N 1
ATOM 721 C CA . GLU A 1 91 ? 9.140 -10.159 -9.448 1.00 92.75 91 GLU A CA 1
ATOM 722 C C . GLU A 1 91 ? 8.324 -9.020 -10.091 1.00 92.75 91 GLU A C 1
ATOM 724 O O . GLU A 1 91 ? 8.830 -7.897 -10.177 1.00 92.75 91 GLU A O 1
ATOM 729 N N . PRO A 1 92 ? 7.069 -9.264 -10.533 1.00 94.94 92 PRO A N 1
ATOM 730 C CA . PRO A 1 92 ? 6.166 -8.198 -10.962 1.00 94.94 92 PRO A CA 1
ATOM 731 C C . PRO A 1 92 ? 5.960 -7.142 -9.872 1.00 94.94 92 PRO A C 1
ATOM 733 O O . PRO A 1 92 ? 5.715 -7.468 -8.710 1.00 94.94 92 PRO A O 1
ATOM 736 N N . PHE A 1 93 ? 5.997 -5.867 -10.256 1.00 94.81 93 PHE A N 1
ATOM 737 C CA . PHE A 1 93 ? 5.815 -4.756 -9.322 1.00 94.81 93 PHE A CA 1
ATOM 738 C C . PHE A 1 93 ? 4.520 -4.870 -8.502 1.00 94.81 93 PHE A C 1
ATOM 740 O O . PHE A 1 93 ? 4.537 -4.642 -7.292 1.00 94.81 93 PHE A O 1
ATOM 747 N N . GLY A 1 94 ? 3.409 -5.241 -9.147 1.00 96.00 94 GLY A N 1
ATOM 748 C CA . GLY A 1 94 ? 2.118 -5.415 -8.485 1.00 96.00 94 GLY A CA 1
ATOM 749 C C . GLY A 1 94 ? 2.131 -6.512 -7.415 1.00 96.00 94 GLY A C 1
ATOM 750 O O . GLY A 1 94 ? 1.629 -6.279 -6.319 1.00 96.00 94 GLY A O 1
ATOM 751 N N . GLU A 1 95 ? 2.789 -7.651 -7.659 1.00 96.81 95 GLU A N 1
ATOM 752 C CA . GLU A 1 95 ? 2.936 -8.709 -6.643 1.00 96.81 95 GLU A CA 1
ATOM 753 C C . GLU A 1 95 ? 3.769 -8.239 -5.454 1.00 96.81 95 GLU A C 1
ATOM 755 O O . GLU A 1 95 ? 3.389 -8.439 -4.297 1.00 96.81 95 GLU A O 1
ATOM 760 N N . ARG A 1 96 ? 4.862 -7.514 -5.719 1.00 95.50 96 ARG A N 1
ATOM 761 C CA . ARG A 1 96 ? 5.669 -6.920 -4.650 1.00 95.50 96 ARG A CA 1
ATOM 762 C C . ARG A 1 96 ? 4.839 -5.969 -3.792 1.00 95.50 96 ARG A C 1
ATOM 764 O O . ARG A 1 96 ? 4.936 -5.999 -2.566 1.00 95.50 96 ARG A O 1
ATOM 771 N N . LEU A 1 97 ? 4.002 -5.150 -4.429 1.00 96.44 97 LEU A N 1
ATOM 772 C CA . LEU A 1 97 ? 3.116 -4.213 -3.744 1.00 96.44 97 LEU A CA 1
ATOM 773 C C . LEU A 1 97 ? 2.013 -4.925 -2.946 1.00 96.44 97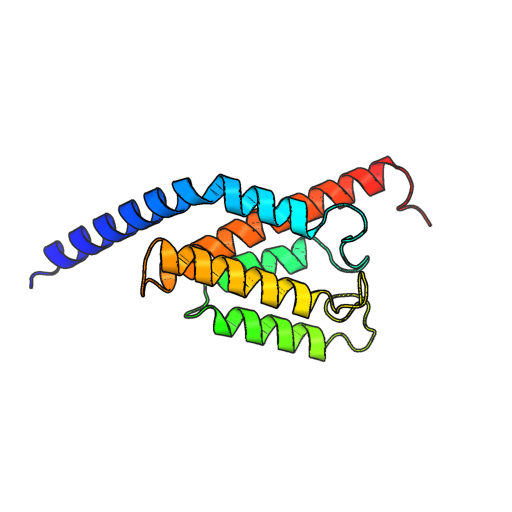 LEU A C 1
ATOM 775 O O . LEU A 1 97 ? 1.681 -4.474 -1.853 1.00 96.44 97 LEU A O 1
ATOM 779 N N . LYS A 1 98 ? 1.478 -6.047 -3.441 1.00 97.75 98 LYS A N 1
ATOM 780 C CA . LYS A 1 98 ? 0.515 -6.887 -2.706 1.00 97.75 98 LYS A CA 1
ATOM 781 C C . LYS A 1 98 ? 1.128 -7.493 -1.443 1.00 97.75 98 LYS A C 1
AT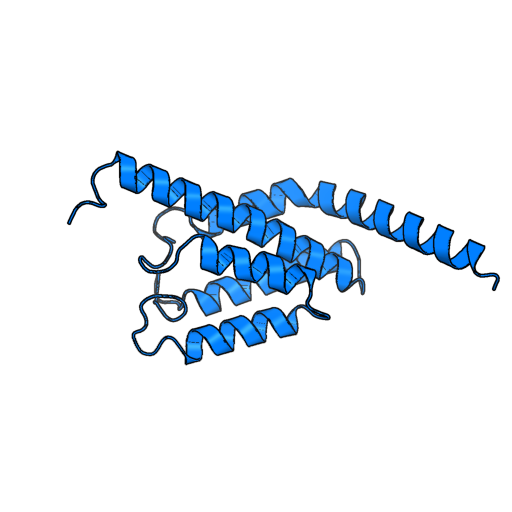OM 783 O O . LYS A 1 98 ? 0.485 -7.494 -0.396 1.00 97.75 98 LYS A O 1
ATOM 788 N N . ARG A 1 99 ? 2.383 -7.956 -1.497 1.00 96.69 99 ARG A N 1
ATOM 789 C CA . ARG A 1 99 ? 3.093 -8.432 -0.291 1.00 96.69 99 ARG A CA 1
ATOM 790 C C . ARG A 1 99 ? 3.267 -7.319 0.736 1.00 96.69 99 ARG A C 1
ATOM 792 O O . ARG A 1 99 ? 2.967 -7.516 1.909 1.00 96.69 99 ARG A O 1
ATOM 799 N N . GLU A 1 100 ? 3.666 -6.140 0.274 1.00 97.25 100 GLU A N 1
ATOM 800 C CA . GLU A 1 100 ? 3.811 -4.956 1.121 1.00 97.25 100 GLU A CA 1
ATOM 801 C C . GLU A 1 100 ? 2.476 -4.543 1.767 1.00 97.25 100 GLU A C 1
ATOM 803 O O . GLU A 1 100 ? 2.417 -4.264 2.964 1.00 97.25 100 GLU A O 1
ATOM 808 N N . LEU A 1 101 ? 1.379 -4.587 1.001 1.00 97.88 101 LEU A N 1
ATOM 809 C CA . LEU A 1 101 ? 0.019 -4.360 1.496 1.00 97.88 101 LEU A CA 1
ATOM 810 C C . LEU A 1 101 ? -0.328 -5.339 2.620 1.00 97.88 101 LEU A C 1
ATOM 812 O O . LEU A 1 101 ? -0.797 -4.906 3.674 1.00 97.88 101 LEU A O 1
ATOM 816 N N . LYS A 1 102 ? -0.062 -6.635 2.430 1.00 98.12 102 LYS A N 1
ATOM 817 C CA . LYS A 1 102 ? -0.314 -7.661 3.448 1.00 98.12 102 LYS A CA 1
ATOM 818 C C . LYS A 1 102 ? 0.461 -7.386 4.738 1.00 98.12 102 LYS A C 1
ATOM 820 O O . LYS A 1 102 ? -0.132 -7.424 5.812 1.00 98.12 102 LYS A O 1
ATOM 825 N N . GLU A 1 103 ? 1.744 -7.040 4.643 1.00 98.19 103 GLU A N 1
ATOM 826 C CA . GLU A 1 103 ? 2.559 -6.706 5.819 1.00 98.19 103 GLU A CA 1
ATOM 827 C C . GLU A 1 103 ? 2.020 -5.483 6.579 1.00 98.19 103 GLU A C 1
ATOM 829 O O . GLU A 1 103 ? 1.980 -5.481 7.811 1.00 98.19 103 GLU A O 1
ATOM 834 N N . ILE A 1 104 ? 1.550 -4.456 5.865 1.00 98.31 104 ILE A N 1
ATOM 835 C CA . ILE A 1 104 ? 0.933 -3.273 6.483 1.00 98.31 104 ILE A CA 1
ATOM 836 C C . ILE A 1 104 ? -0.401 -3.626 7.147 1.00 98.31 104 ILE A C 1
ATOM 838 O O . ILE A 1 104 ? -0.690 -3.138 8.240 1.00 98.31 104 ILE A O 1
ATOM 842 N N . VAL A 1 105 ? -1.215 -4.475 6.518 1.00 98.06 105 VAL A N 1
ATOM 843 C CA . VAL A 1 105 ? -2.478 -4.950 7.102 1.00 98.06 105 VAL A CA 1
ATOM 844 C C . VAL A 1 105 ? -2.217 -5.756 8.371 1.00 98.06 105 VAL A C 1
ATOM 846 O O . VAL A 1 105 ? -2.896 -5.543 9.374 1.00 98.06 105 VAL A O 1
ATOM 849 N N . ASP A 1 106 ? -1.225 -6.641 8.367 1.00 98.06 106 ASP A N 1
ATOM 850 C CA . ASP A 1 106 ? -0.876 -7.435 9.544 1.00 98.06 106 ASP A CA 1
ATOM 851 C C . ASP A 1 106 ? -0.343 -6.545 10.681 1.00 98.06 106 ASP A C 1
ATOM 853 O O . ASP A 1 106 ? -0.762 -6.700 11.829 1.00 98.06 106 ASP A O 1
ATOM 857 N N . MET A 1 107 ? 0.467 -5.529 10.369 1.00 97.56 107 MET A N 1
ATOM 858 C CA . MET A 1 107 ? 0.894 -4.503 11.332 1.00 97.56 107 MET A CA 1
ATOM 859 C C . MET A 1 107 ? -0.291 -3.713 11.907 1.00 97.56 107 MET A C 1
ATOM 861 O O . MET A 1 107 ? -0.380 -3.494 13.118 1.00 97.56 107 MET A O 1
ATOM 865 N N . ALA A 1 108 ? -1.234 -3.304 11.057 1.00 97.75 108 ALA A N 1
ATOM 866 C CA . ALA A 1 108 ? -2.427 -2.594 11.496 1.00 97.75 108 ALA A CA 1
ATOM 867 C C . ALA A 1 108 ? -3.296 -3.467 12.412 1.00 97.75 108 ALA A C 1
ATOM 869 O O . ALA A 1 108 ? -3.775 -2.982 13.435 1.00 97.75 108 ALA A O 1
ATOM 870 N N . ARG A 1 109 ? -3.439 -4.761 12.098 1.00 97.31 109 ARG A N 1
ATOM 871 C CA . ARG A 1 109 ? -4.168 -5.743 12.919 1.00 97.31 109 ARG A CA 1
ATOM 872 C C . ARG A 1 109 ? -3.499 -6.007 14.261 1.00 97.31 109 ARG A C 1
ATOM 874 O O . ARG A 1 109 ? -4.204 -6.134 15.252 1.00 97.31 109 ARG A O 1
ATOM 881 N N . GLN A 1 110 ? -2.168 -6.056 14.316 1.00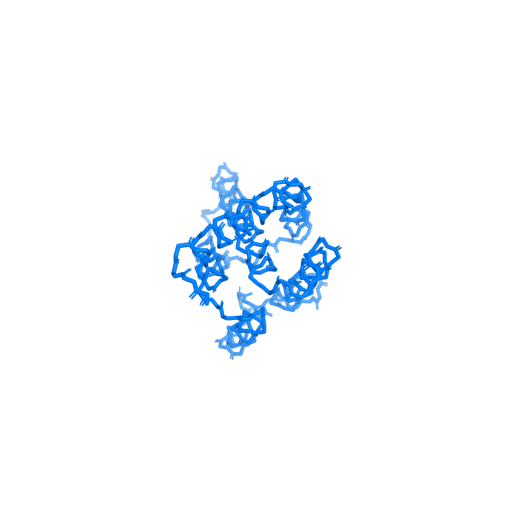 97.12 110 GLN A N 1
ATOM 882 C CA . GLN A 1 110 ? -1.439 -6.154 15.587 1.00 97.12 110 GLN A CA 1
ATOM 883 C C . GLN A 1 110 ? -1.711 -4.942 16.485 1.00 97.12 110 GLN A C 1
ATOM 885 O O . GLN A 1 110 ? -1.763 -5.072 17.706 1.00 97.12 110 GLN A O 1
ATOM 890 N N . LYS A 1 111 ? -1.902 -3.761 15.885 1.00 96.31 111 LYS A N 1
ATOM 891 C CA . LYS A 1 111 ? -2.142 -2.517 16.619 1.00 96.31 111 LYS A CA 1
ATOM 892 C C . LYS A 1 111 ? -3.604 -2.310 17.020 1.00 96.31 111 LYS A C 1
ATOM 894 O O . LYS A 1 111 ? -3.871 -1.862 18.132 1.00 96.31 111 LYS A O 1
ATOM 899 N N . ARG A 1 112 ? -4.540 -2.588 16.111 1.00 95.62 112 ARG A N 1
ATOM 900 C CA . ARG A 1 112 ? -5.993 -2.541 16.322 1.00 95.62 112 ARG A CA 1
ATOM 901 C C . ARG A 1 112 ? -6.626 -3.769 15.657 1.00 95.62 112 ARG A C 1
ATOM 903 O O . ARG A 1 112 ? -6.970 -3.708 14.472 1.00 95.62 112 ARG A O 1
ATOM 910 N N . PRO A 1 113 ? -6.761 -4.885 16.394 1.00 94.44 113 PRO A N 1
ATOM 911 C CA . PRO A 1 113 ? -7.424 -6.081 15.892 1.00 94.44 113 PRO A CA 1
ATOM 912 C C . PRO A 1 113 ? -8.842 -5.764 15.411 1.00 94.44 113 PRO A C 1
ATOM 914 O O . PRO A 1 113 ? -9.511 -4.902 15.973 1.00 94.44 113 PRO A O 1
ATOM 917 N N . GLU A 1 114 ? -9.283 -6.441 14.349 1.00 91.31 114 GLU A N 1
ATOM 918 C CA . GLU A 1 114 ? -10.639 -6.342 13.772 1.00 91.31 114 GLU A CA 1
ATOM 919 C C . GLU A 1 114 ? -11.054 -4.959 13.208 1.00 91.31 114 GLU A C 1
ATOM 921 O O . GLU A 1 114 ? -12.052 -4.859 12.491 1.00 91.31 114 GLU A O 1
ATOM 926 N N . ASP A 1 115 ? -10.252 -3.904 13.396 1.00 95.38 115 ASP A N 1
ATOM 927 C CA . ASP A 1 115 ? -10.501 -2.565 12.851 1.00 95.38 115 ASP A CA 1
ATOM 928 C C . ASP A 1 115 ? -10.024 -2.461 11.391 1.00 95.38 115 ASP A C 1
ATOM 930 O O . ASP A 1 115 ? -8.950 -1.942 11.062 1.00 95.38 115 ASP A O 1
ATOM 934 N N . LYS A 1 116 ? -10.851 -2.965 10.467 1.00 95.50 116 LYS A N 1
ATOM 935 C CA . LYS A 1 116 ? -10.586 -2.900 9.016 1.00 95.50 116 LYS A CA 1
ATOM 936 C C . LYS A 1 116 ? -10.358 -1.465 8.533 1.00 95.50 116 LYS A C 1
ATOM 938 O O . LYS A 1 116 ? -9.501 -1.232 7.683 1.00 95.50 116 LYS A O 1
ATOM 943 N N . ARG A 1 117 ? -11.086 -0.499 9.104 1.00 96.00 117 ARG A N 1
ATOM 944 C CA . ARG A 1 117 ? -10.949 0.922 8.764 1.00 96.00 117 ARG A CA 1
ATOM 945 C C . ARG A 1 117 ? -9.579 1.455 9.164 1.00 96.00 117 ARG A C 1
ATOM 947 O O . ARG A 1 117 ? -8.988 2.219 8.408 1.00 96.00 117 ARG A O 1
ATOM 954 N N . PHE A 1 118 ? -9.037 1.014 10.297 1.00 97.81 118 PHE A N 1
ATOM 955 C CA . PHE A 1 118 ? -7.661 1.336 10.666 1.00 97.81 118 PHE A CA 1
ATOM 956 C C . PHE A 1 118 ? -6.637 0.762 9.677 1.00 97.81 118 PHE A C 1
ATOM 958 O O . PHE A 1 118 ? -5.726 1.477 9.266 1.00 97.81 118 PHE A O 1
ATOM 965 N N . SER A 1 119 ? -6.830 -0.476 9.212 1.00 98.25 119 SER A N 1
ATOM 966 C CA . SER A 1 119 ? -5.962 -1.072 8.179 1.00 98.25 119 SER A CA 1
ATOM 967 C C . SER A 1 119 ? -5.958 -0.246 6.887 1.00 98.25 119 SER A C 1
ATOM 969 O O . SER A 1 119 ? -4.898 0.053 6.340 1.00 98.25 119 SER A O 1
ATOM 971 N N . LEU A 1 120 ? -7.134 0.193 6.434 1.00 98.38 120 LEU A N 1
ATOM 972 C CA . LEU A 1 120 ? -7.283 1.061 5.262 1.00 98.38 120 LEU A CA 1
ATOM 973 C C . LEU A 1 120 ? -6.629 2.438 5.456 1.00 98.38 120 LEU A C 1
ATOM 975 O O . LEU A 1 120 ? -5.976 2.939 4.542 1.00 98.38 120 LEU A O 1
ATOM 979 N N . LEU A 1 121 ? -6.728 3.026 6.654 1.00 98.00 121 LEU A N 1
ATOM 980 C CA . LEU A 1 121 ? -6.027 4.271 6.992 1.00 98.00 121 LEU A CA 1
ATOM 981 C C . LEU A 1 121 ? -4.502 4.111 6.911 1.00 98.00 121 LEU A C 1
ATOM 983 O O . LEU A 1 121 ? -3.830 4.979 6.352 1.00 98.00 121 LEU A O 1
ATOM 987 N N . CYS A 1 122 ? -3.955 3.005 7.425 1.00 98.62 122 CYS A N 1
ATOM 988 C CA . CYS A 1 122 ? -2.529 2.695 7.308 1.00 98.62 122 CYS A CA 1
ATOM 989 C C . CYS A 1 122 ? -2.097 2.545 5.843 1.00 98.62 122 CYS A C 1
ATOM 991 O O . CYS A 1 122 ? -1.075 3.109 5.453 1.00 98.62 122 CYS A O 1
ATOM 993 N N . LEU A 1 123 ? -2.891 1.856 5.018 1.00 98.56 123 LEU A N 1
ATOM 994 C CA . LEU A 1 123 ? -2.621 1.706 3.585 1.00 98.56 123 LEU A CA 1
ATOM 995 C C . LEU A 1 123 ? -2.675 3.043 2.839 1.00 98.56 123 LEU A C 1
ATOM 997 O O . LEU A 1 123 ? -1.755 3.357 2.086 1.00 98.56 123 LEU A O 1
ATOM 1001 N N . ALA A 1 124 ? -3.692 3.872 3.087 1.00 98.38 124 ALA A N 1
ATOM 1002 C CA . ALA A 1 124 ? -3.787 5.206 2.496 1.00 98.38 124 ALA A CA 1
ATOM 1003 C C . ALA A 1 124 ? -2.570 6.073 2.860 1.00 98.38 124 ALA A C 1
ATOM 1005 O O . ALA A 1 124 ? -2.011 6.765 2.006 1.00 98.38 124 ALA A O 1
ATOM 1006 N N . GLN A 1 125 ? -2.128 6.002 4.119 1.00 98.44 125 GLN A N 1
ATOM 1007 C CA . GLN A 1 125 ? -0.953 6.721 4.602 1.00 98.44 125 GLN A CA 1
ATOM 1008 C C . GLN A 1 125 ? 0.339 6.214 3.941 1.00 98.44 125 GLN A C 1
ATOM 1010 O O . GLN A 1 125 ? 1.146 7.026 3.484 1.00 98.44 125 GLN A O 1
ATOM 1015 N N . PHE A 1 126 ? 0.514 4.894 3.838 1.00 98.56 126 PHE A N 1
ATOM 1016 C CA . PHE A 1 126 ? 1.637 4.273 3.135 1.00 98.56 126 PHE A CA 1
ATOM 1017 C C . PHE A 1 126 ? 1.687 4.680 1.659 1.00 98.56 126 PHE A C 1
ATOM 1019 O O . PHE A 1 126 ? 2.719 5.168 1.199 1.00 98.56 126 PHE A O 1
ATOM 1026 N N . PHE A 1 127 ? 0.577 4.560 0.924 1.00 98.31 127 PHE A N 1
ATOM 1027 C CA . PHE A 1 127 ? 0.527 4.960 -0.483 1.00 98.31 127 PHE A CA 1
ATOM 1028 C C . PHE A 1 127 ? 0.791 6.459 -0.662 1.00 98.31 127 PHE A C 1
ATOM 1030 O O . PHE A 1 127 ? 1.403 6.855 -1.652 1.00 98.31 127 PHE A O 1
ATOM 1037 N N . GLY A 1 128 ? 0.401 7.294 0.307 1.00 98.06 128 GLY A N 1
ATOM 1038 C CA . GLY A 1 128 ? 0.744 8.715 0.322 1.00 98.06 128 GLY A CA 1
ATOM 1039 C C . GLY A 1 128 ? 2.257 8.942 0.375 1.00 98.06 128 GLY A C 1
ATOM 1040 O O . GLY A 1 128 ? 2.802 9.673 -0.455 1.00 98.06 128 GLY A O 1
ATOM 1041 N N . TYR A 1 129 ? 2.948 8.263 1.295 1.00 97.94 129 TYR A N 1
ATOM 1042 C CA . TYR A 1 129 ? 4.411 8.310 1.375 1.00 97.94 129 TYR A CA 1
ATOM 1043 C C . TYR A 1 129 ? 5.077 7.736 0.121 1.00 97.94 129 TYR A C 1
ATOM 1045 O O . TYR A 1 129 ? 6.019 8.331 -0.405 1.00 97.94 129 TYR A O 1
ATOM 1053 N N . LEU A 1 130 ? 4.558 6.625 -0.404 1.00 96.88 130 LEU A N 1
ATOM 1054 C CA . LEU A 1 130 ? 5.071 6.000 -1.618 1.00 96.88 130 LEU A CA 1
ATOM 1055 C C . LEU A 1 130 ? 4.926 6.926 -2.834 1.00 96.88 130 LEU A C 1
ATOM 1057 O O . LEU A 1 130 ? 5.860 7.053 -3.622 1.00 96.88 130 LEU A O 1
ATOM 1061 N N . ALA A 1 131 ? 3.803 7.638 -2.963 1.00 96.12 131 ALA A N 1
ATOM 1062 C CA . ALA A 1 131 ? 3.595 8.619 -4.026 1.00 96.12 131 ALA A CA 1
ATOM 1063 C C . ALA A 1 131 ? 4.601 9.777 -3.936 1.00 96.12 131 ALA A C 1
ATOM 1065 O O . ALA A 1 131 ? 5.158 10.197 -4.952 1.00 96.12 131 ALA A O 1
ATOM 1066 N N . TRP A 1 132 ? 4.884 10.278 -2.728 1.00 95.50 132 TRP A N 1
ATOM 1067 C CA . TRP A 1 132 ? 5.935 11.282 -2.535 1.00 95.50 132 TRP A CA 1
ATOM 1068 C C . TRP A 1 132 ? 7.316 10.743 -2.886 1.00 95.50 132 TRP A C 1
ATOM 1070 O O . TRP A 1 132 ? 8.092 11.450 -3.529 1.00 95.50 132 TRP A O 1
ATOM 1080 N N . ARG A 1 133 ? 7.609 9.487 -2.534 1.00 94.19 133 ARG A N 1
ATOM 1081 C CA . ARG A 1 133 ? 8.870 8.841 -2.900 1.00 94.19 133 ARG A CA 1
ATOM 1082 C C . ARG A 1 133 ? 9.020 8.728 -4.415 1.00 94.19 133 ARG A C 1
ATOM 1084 O O . ARG A 1 133 ? 10.069 9.095 -4.933 1.00 94.19 133 ARG A O 1
ATOM 1091 N N . VAL A 1 134 ? 7.976 8.299 -5.127 1.00 93.25 134 VAL A N 1
ATOM 1092 C CA . VAL A 1 134 ? 7.956 8.262 -6.599 1.00 93.25 134 VAL A CA 1
ATOM 1093 C C . VAL A 1 134 ? 8.242 9.644 -7.182 1.00 93.25 134 VAL A C 1
ATOM 1095 O O . VAL A 1 134 ? 9.167 9.783 -7.981 1.00 93.25 134 VAL A O 1
ATOM 1098 N N . LYS A 1 135 ? 7.516 10.670 -6.726 1.00 92.38 135 LYS A N 1
ATOM 1099 C CA . LYS A 1 135 ? 7.692 12.049 -7.199 1.00 92.38 135 LYS A CA 1
ATOM 1100 C C . LYS A 1 135 ? 9.110 12.574 -6.947 1.00 92.38 135 LYS A C 1
ATOM 1102 O O . LYS A 1 135 ? 9.685 13.251 -7.795 1.00 92.38 135 LYS A O 1
ATOM 1107 N N . TYR A 1 136 ? 9.685 12.262 -5.788 1.00 91.50 136 TYR A N 1
ATOM 1108 C CA . TYR A 1 136 ? 11.057 12.637 -5.455 1.00 91.50 136 TYR A CA 1
ATOM 1109 C C . TYR A 1 136 ? 12.078 11.970 -6.386 1.00 91.50 136 TYR A C 1
ATOM 1111 O O . TYR A 1 136 ? 12.976 12.638 -6.894 1.00 91.50 136 TYR A O 1
ATOM 1119 N N . LEU A 1 137 ? 11.921 10.675 -6.671 1.00 89.44 137 LEU A N 1
ATOM 1120 C CA . LEU A 1 137 ? 12.803 9.959 -7.597 1.00 89.44 137 LEU A CA 1
ATOM 1121 C C . LEU A 1 137 ? 12.700 10.499 -9.032 1.00 89.44 137 LEU A C 1
ATOM 1123 O O . LEU A 1 137 ? 13.707 10.588 -9.730 1.00 89.44 137 LEU A O 1
ATOM 1127 N N . GLU A 1 138 ? 11.504 10.891 -9.470 1.00 89.12 138 GLU A N 1
ATOM 1128 C CA . GLU A 1 138 ? 11.300 11.539 -10.773 1.00 89.12 138 GLU A CA 1
ATOM 1129 C C . GLU A 1 138 ? 11.998 12.897 -10.851 1.00 89.12 138 GLU A C 1
ATOM 1131 O O . GLU A 1 138 ? 12.672 13.187 -11.838 1.00 89.12 138 GLU A O 1
ATOM 1136 N N . TYR A 1 139 ? 11.902 13.697 -9.786 1.00 89.56 139 TYR A N 1
ATOM 1137 C CA . TYR A 1 139 ? 12.622 14.963 -9.678 1.00 89.56 139 TYR A CA 1
ATOM 1138 C C . TYR A 1 139 ? 14.144 14.774 -9.772 1.00 89.56 139 TYR A C 1
ATOM 1140 O O . TYR A 1 139 ? 14.800 15.479 -10.538 1.00 89.56 139 TYR A O 1
ATOM 1148 N N . LEU A 1 140 ? 14.706 13.791 -9.059 1.00 88.06 140 LEU A N 1
ATOM 1149 C CA . LEU A 1 140 ? 16.140 13.487 -9.125 1.00 88.06 140 LEU A CA 1
ATOM 1150 C C . LEU A 1 140 ? 16.583 13.082 -10.540 1.00 88.06 140 LEU A C 1
ATOM 1152 O O . LEU A 1 140 ? 17.580 13.599 -11.045 1.00 88.06 140 LEU A O 1
ATOM 1156 N N . ARG A 1 141 ? 15.824 12.209 -11.216 1.00 84.38 141 ARG A N 1
ATOM 1157 C CA . ARG A 1 141 ? 16.107 11.810 -12.609 1.00 84.38 141 ARG A CA 1
ATOM 1158 C C . ARG A 1 141 ? 16.071 12.997 -13.570 1.00 84.38 141 ARG A C 1
ATOM 1160 O O . ARG A 1 141 ? 16.929 13.103 -14.445 1.00 84.38 141 ARG A O 1
ATOM 1167 N N . ALA A 1 142 ? 15.117 13.911 -13.388 1.00 85.62 142 ALA A N 1
ATOM 1168 C CA . ALA A 1 142 ? 15.023 15.124 -14.195 1.00 85.62 142 ALA A CA 1
ATOM 1169 C C . ALA A 1 142 ? 16.247 16.038 -14.011 1.00 85.62 142 ALA A C 1
ATOM 1171 O O . ALA A 1 142 ? 16.740 16.595 -14.992 1.00 85.62 142 ALA A O 1
ATOM 1172 N N . GLN A 1 143 ? 16.779 16.151 -12.788 1.00 84.56 143 GLN A N 1
ATOM 1173 C CA . GLN A 1 143 ? 18.007 16.911 -12.526 1.00 84.56 143 GLN A CA 1
ATOM 1174 C C . GLN A 1 143 ? 19.273 16.238 -13.068 1.00 84.56 143 GLN A C 1
ATOM 1176 O O . GLN A 1 143 ? 20.202 16.928 -13.476 1.00 84.56 143 GLN A O 1
ATOM 1181 N N . SER A 1 144 ? 19.299 14.905 -13.105 1.00 79.50 144 SER A N 1
ATOM 1182 C CA . SER A 1 144 ? 20.459 14.120 -13.550 1.00 79.50 144 SER A CA 1
ATOM 1183 C C . SER A 1 144 ? 20.631 14.109 -15.076 1.00 79.50 144 SER A C 1
ATOM 1185 O O . SER A 1 144 ? 21.614 13.584 -15.587 1.00 79.50 144 SER A O 1
ATOM 1187 N N . GLY A 1 145 ? 19.669 14.657 -15.830 1.00 66.88 145 GLY A N 1
ATOM 1188 C CA . GLY A 1 145 ? 19.680 14.664 -17.298 1.00 66.88 145 GLY A CA 1
ATOM 1189 C C . GLY A 1 145 ? 19.312 13.323 -17.947 1.00 66.88 145 GLY A C 1
ATOM 1190 O O . GLY A 1 145 ? 19.216 13.248 -19.171 1.00 66.88 145 GLY A O 1
ATOM 1191 N N . GLU A 1 146 ? 19.032 12.285 -17.155 1.00 60.78 146 GLU A N 1
ATOM 1192 C CA . GLU A 1 146 ? 18.651 10.947 -17.632 1.00 60.78 146 GLU A CA 1
ATOM 1193 C C . GLU A 1 146 ? 17.262 10.906 -18.299 1.00 60.78 146 GLU A C 1
ATOM 1195 O O . GLU A 1 146 ? 16.933 9.937 -18.973 1.00 60.78 146 GLU A O 1
ATOM 1200 N N . GLY A 1 147 ? 16.451 11.962 -18.163 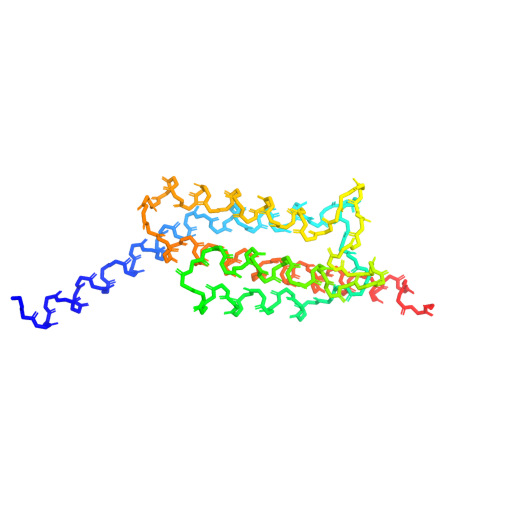1.00 53.72 147 GLY A N 1
ATOM 1201 C CA . GLY A 1 147 ? 15.108 12.065 -18.755 1.00 53.72 147 GLY A CA 1
ATOM 1202 C C . GLY A 1 147 ? 15.026 12.678 -20.163 1.00 53.72 147 GLY A C 1
ATOM 1203 O O . GLY A 1 147 ? 13.927 13.023 -20.585 1.00 53.72 147 GLY A O 1
ATOM 1204 N N . ARG A 1 148 ? 16.150 12.890 -20.870 1.00 45.81 148 ARG A N 1
ATOM 1205 C CA . ARG A 1 148 ? 16.196 13.551 -22.200 1.00 45.81 148 ARG A CA 1
ATOM 1206 C C . ARG A 1 148 ? 16.552 12.628 -23.382 1.00 45.81 148 ARG A C 1
ATOM 1208 O O . ARG A 1 148 ? 17.020 13.131 -24.401 1.00 45.81 148 ARG A O 1
ATOM 1215 N N . ARG A 1 149 ? 16.373 11.311 -23.275 1.00 40.88 149 ARG A N 1
ATOM 1216 C CA . ARG A 1 149 ? 16.620 10.378 -24.390 1.00 40.88 149 ARG A CA 1
ATOM 1217 C C . ARG A 1 149 ? 15.361 9.645 -24.806 1.00 40.88 149 ARG A C 1
ATOM 1219 O O . ARG A 1 149 ? 14.632 9.208 -23.893 1.00 40.88 149 ARG A O 1
#

Radius of gyration: 17.39 Å; chains: 1; bounding box: 50×28×47 Å

Foldseek 3Di:
DDPVVVVVVVVVVVVVLVVLLVVCLVVLLVLLLVCPPDLNHAQPPEALVVLVVQLVCLQPPPALVVSLVVLVVVLVPPPVLRHQQPDGPRGGNSVSVVVSLVVLLVVQCVSPNPPRNSSSVSSSSSSVSNSVSRVVVVVVCVVVVVPPD

pLDDT: mean 90.63, std 11.0, range [40.88, 98.62]

Secondary structure (DSSP, 8-state):
--HHHHHHHHHHHHHHHHHHHHHHHHHHHHHHHHHTSTT-PPPTT--HHHHHHHHHHHHH-SSHHHHHHHHHHHHHH-TTSSSTT-EETTEEHHHHHHHHHHHHHHHHHHHSTT-HHHHHHHHHHHHHHHHHHHHHHHHHHHHTTTT--